Protein AF-A0A938PDH9-F1 (afdb_monomer_lite)

Foldseek 3Di:
DDPPDPDDDQDDLVRLLVVCVVCLLDQDPDPVSVSSVVVLVVDPVSVVVSVVSNVVVVVVVPDDDDDPPCPVVVVCVVVVNPDPD

Secondary structure (DSSP, 8-state):
-------S-PPPHHHHHHHHHHTTT---SSHHHHHHHHHHHH-HHHHHHHHHHHHHHHHHHH--PPPPTTHHHHHHHHTT-S---

pLDDT: mean 85.15, std 16.69, range [32.88, 97.44]

Sequence (85 aa):
MNLEHISKNNLTCKEVINQVCEHLGELPDSPVCIAIQDHLKECDNCTNFYDSLEKTVTLYKKYSPDLPEGAHERLMQALKLADKK

Radius of gyration: 18.8 Å; chains: 1; bounding box: 44×30×40 Å

Structure (mmCIF, N/CA/C/O backbone):
data_AF-A0A938PDH9-F1
#
_entry.id   AF-A0A938PDH9-F1
#
loop_
_atom_site.group_PDB
_atom_site.id
_atom_site.type_symbol
_atom_site.label_atom_id
_atom_site.label_alt_id
_atom_site.label_comp_id
_atom_site.label_asym_id
_atom_site.label_entity_id
_atom_site.label_seq_id
_atom_site.pdbx_PDB_ins_code
_atom_site.Cartn_x
_atom_site.Cartn_y
_atom_site.Cartn_z
_atom_site.occupancy
_atom_site.B_iso_or_equiv
_atom_site.auth_seq_id
_atom_site.auth_comp_id
_atom_site.auth_asym_id
_atom_site.auth_atom_id
_atom_site.pdbx_PDB_model_num
ATOM 1 N N . MET A 1 1 ? 13.066 14.915 2.982 1.00 32.88 1 MET A N 1
ATOM 2 C CA . MET A 1 1 ? 14.066 14.749 1.905 1.00 32.88 1 MET A CA 1
ATOM 3 C C . MET A 1 1 ? 13.414 15.220 0.616 1.00 32.88 1 MET A C 1
ATOM 5 O O . MET A 1 1 ? 12.267 14.866 0.388 1.00 32.88 1 MET A O 1
ATOM 9 N N . ASN A 1 2 ? 14.086 16.107 -0.122 1.00 35.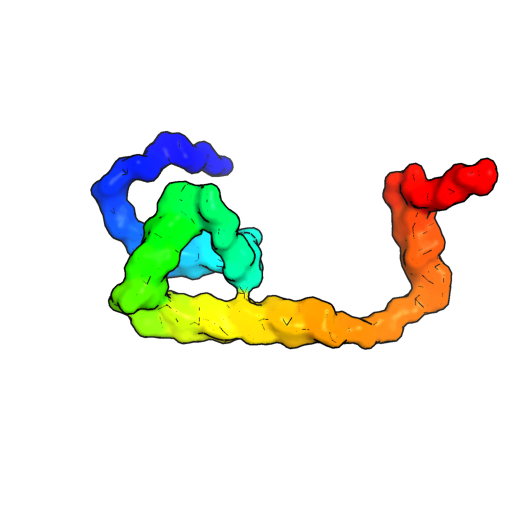72 2 ASN A N 1
ATOM 10 C CA . ASN A 1 2 ? 13.543 16.839 -1.273 1.00 35.72 2 ASN A CA 1
ATOM 11 C C . ASN A 1 2 ? 13.388 15.917 -2.493 1.00 35.72 2 ASN A C 1
ATOM 13 O O . ASN A 1 2 ? 14.343 15.237 -2.854 1.00 35.72 2 ASN A O 1
ATOM 17 N N . LEU A 1 3 ? 12.216 15.932 -3.137 1.00 48.50 3 LEU A N 1
ATOM 18 C CA . LEU A 1 3 ? 11.899 15.153 -4.346 1.00 48.50 3 LEU A CA 1
ATOM 19 C C . LEU A 1 3 ? 12.049 15.973 -5.644 1.00 48.50 3 LEU A C 1
ATOM 21 O O . LEU A 1 3 ? 11.376 15.719 -6.638 1.00 48.50 3 LEU A O 1
ATOM 25 N N . GLU A 1 4 ? 12.948 16.955 -5.664 1.00 39.12 4 GLU A N 1
ATOM 26 C CA . GLU A 1 4 ? 13.223 17.755 -6.861 1.00 39.12 4 GLU A CA 1
ATOM 27 C C . GLU A 1 4 ? 14.487 17.253 -7.566 1.00 39.12 4 GLU A C 1
ATOM 29 O O . GLU A 1 4 ? 15.551 17.847 -7.423 1.00 39.12 4 GLU A O 1
ATOM 34 N N . HIS A 1 5 ? 14.379 16.117 -8.269 1.00 40.66 5 HIS A N 1
ATOM 35 C CA . HIS A 1 5 ? 15.189 15.746 -9.445 1.00 40.66 5 HIS A CA 1
ATOM 36 C C . HIS A 1 5 ? 14.722 14.386 -9.999 1.00 40.66 5 HIS A C 1
ATOM 38 O O . HIS A 1 5 ? 15.314 13.346 -9.724 1.00 40.66 5 HIS A O 1
ATOM 44 N N . ILE A 1 6 ? 13.674 14.377 -10.826 1.00 49.25 6 ILE A N 1
ATOM 45 C CA . ILE A 1 6 ? 13.383 13.226 -11.695 1.00 49.25 6 ILE A CA 1
ATOM 46 C C . ILE A 1 6 ? 14.083 13.497 -13.028 1.00 49.25 6 ILE A C 1
ATOM 48 O O . ILE A 1 6 ? 13.518 14.067 -13.958 1.00 49.25 6 ILE A O 1
ATOM 52 N N . SER A 1 7 ? 15.366 13.144 -13.086 1.00 38.84 7 SER A N 1
ATOM 53 C CA . SER A 1 7 ? 16.160 13.125 -14.314 1.00 38.84 7 SER A CA 1
ATOM 54 C C . SER A 1 7 ? 16.303 11.679 -14.773 1.00 38.84 7 SER A C 1
ATOM 56 O O . SER A 1 7 ? 16.941 10.894 -14.081 1.00 38.84 7 SER A O 1
ATOM 58 N N . LYS A 1 8 ? 15.714 11.362 -15.937 1.00 42.59 8 LYS A N 1
ATOM 59 C CA . LYS A 1 8 ? 15.954 10.191 -16.807 1.00 42.59 8 LYS A CA 1
ATOM 60 C C . LYS A 1 8 ? 16.995 9.185 -16.279 1.00 42.59 8 LYS A C 1
ATOM 62 O O . LYS A 1 8 ? 18.145 9.214 -16.704 1.00 42.59 8 LYS A O 1
ATOM 67 N N . ASN A 1 9 ? 16.587 8.290 -15.387 1.00 53.78 9 ASN A N 1
ATOM 68 C CA . ASN A 1 9 ? 17.262 7.020 -15.138 1.00 53.78 9 ASN A CA 1
ATOM 69 C C . ASN A 1 9 ? 16.268 6.079 -14.454 1.00 53.78 9 ASN A C 1
ATOM 71 O O . ASN A 1 9 ? 15.551 6.492 -13.546 1.00 53.78 9 ASN A O 1
ATOM 75 N N . ASN A 1 10 ? 16.188 4.845 -14.951 1.00 76.12 10 ASN A N 1
ATOM 76 C CA . ASN A 1 10 ? 15.253 3.824 -14.480 1.00 76.12 10 ASN A CA 1
ATOM 77 C C . ASN A 1 10 ? 15.359 3.643 -12.958 1.00 76.12 10 ASN A C 1
ATOM 79 O O . ASN A 1 10 ? 16.468 3.508 -12.439 1.00 76.12 10 ASN A O 1
ATOM 83 N N . LEU A 1 11 ? 14.217 3.623 -12.262 1.00 88.75 11 LEU A N 1
ATOM 84 C CA . LEU A 1 11 ? 14.167 3.353 -10.824 1.00 88.75 11 LEU A CA 1
ATOM 85 C C . LEU A 1 11 ? 14.814 1.999 -10.518 1.00 88.75 11 LEU A C 1
ATOM 87 O O . LEU A 1 11 ? 14.592 1.007 -11.221 1.00 88.75 11 LEU A O 1
ATOM 91 N N . THR A 1 12 ? 15.585 1.943 -9.440 1.00 94.12 12 THR A N 1
ATOM 92 C CA . THR A 1 12 ? 16.103 0.685 -8.901 1.00 94.12 12 THR A CA 1
ATOM 93 C C . THR A 1 12 ? 14.990 -0.098 -8.198 1.00 94.12 12 THR A C 1
ATOM 95 O O . THR A 1 12 ? 14.040 0.488 -7.677 1.00 94.12 12 THR A O 1
ATOM 98 N N . CYS A 1 13 ? 15.131 -1.427 -8.082 1.00 95.62 13 CYS A N 1
ATOM 99 C CA . CYS A 1 13 ? 14.183 -2.258 -7.320 1.00 95.62 13 CYS A CA 1
ATOM 100 C C . CYS A 1 13 ? 13.980 -1.740 -5.886 1.00 95.62 13 CYS A C 1
ATOM 102 O O . CYS A 1 13 ? 12.876 -1.779 -5.353 1.00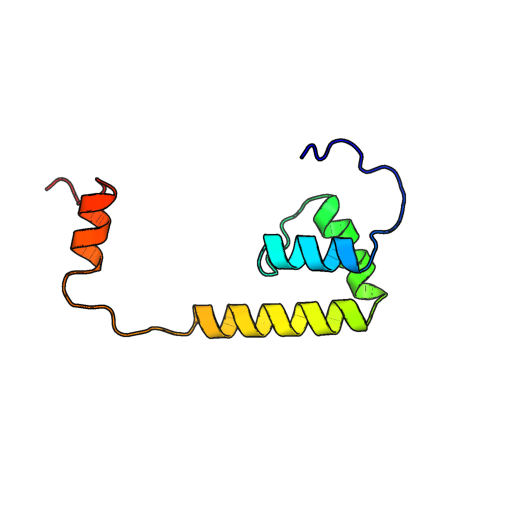 95.62 13 CYS A O 1
ATOM 104 N N . LYS A 1 14 ? 15.047 -1.226 -5.259 1.00 94.56 14 LYS A N 1
ATOM 105 C CA . LYS A 1 14 ? 14.995 -0.676 -3.900 1.00 94.56 14 LYS A CA 1
ATOM 106 C C . LYS A 1 14 ? 14.121 0.575 -3.827 1.00 94.56 14 LYS A C 1
ATOM 108 O O . LYS A 1 14 ? 13.346 0.713 -2.887 1.00 94.56 14 LYS A O 1
ATOM 113 N N . GLU A 1 15 ? 14.249 1.482 -4.791 1.00 93.75 15 GLU A N 1
ATOM 114 C CA . GLU A 1 15 ? 13.420 2.691 -4.850 1.00 93.75 15 GLU A CA 1
ATOM 115 C C . GLU A 1 15 ? 11.956 2.334 -5.094 1.00 93.75 15 GLU A C 1
ATOM 117 O O . GLU A 1 15 ? 11.091 2.853 -4.393 1.00 93.75 15 GLU A O 1
ATOM 122 N N . VAL A 1 16 ? 11.690 1.388 -5.999 1.00 93.75 16 VAL A N 1
ATOM 123 C CA . VAL A 1 16 ? 10.337 0.876 -6.250 1.00 93.75 16 VAL A CA 1
ATOM 124 C C . VAL A 1 16 ? 9.724 0.287 -4.986 1.00 93.75 16 VAL A C 1
ATOM 126 O O . VAL A 1 16 ? 8.650 0.722 -4.583 1.00 93.75 16 VAL A O 1
ATOM 129 N N . ILE A 1 17 ? 10.414 -0.640 -4.316 1.00 93.81 17 ILE A N 1
ATOM 130 C CA . ILE A 1 17 ? 9.921 -1.268 -3.081 1.00 93.81 17 ILE A CA 1
ATOM 131 C C . ILE A 1 17 ? 9.659 -0.217 -1.999 1.00 93.81 17 ILE A C 1
ATOM 133 O O . ILE A 1 17 ? 8.614 -0.257 -1.356 1.00 93.81 17 ILE A O 1
ATOM 137 N N . ASN A 1 18 ? 10.568 0.743 -1.812 1.00 93.00 18 ASN A N 1
ATOM 138 C CA . ASN A 1 18 ? 10.385 1.798 -0.818 1.00 93.00 18 ASN A CA 1
ATOM 139 C C . ASN A 1 18 ? 9.133 2.633 -1.102 1.00 93.00 18 ASN A C 1
ATOM 141 O O . ASN A 1 18 ? 8.340 2.850 -0.193 1.00 93.00 18 ASN A O 1
ATOM 145 N N . GLN A 1 19 ? 8.936 3.068 -2.347 1.00 90.56 19 GLN A N 1
ATOM 146 C CA . GLN A 1 19 ? 7.772 3.873 -2.727 1.00 90.56 19 GLN A CA 1
ATOM 147 C C . GLN A 1 19 ? 6.464 3.077 -2.627 1.00 90.56 19 GLN A C 1
ATOM 149 O O . GLN A 1 19 ? 5.468 3.577 -2.111 1.00 90.56 19 GLN A O 1
ATOM 154 N N . VAL A 1 20 ? 6.473 1.816 -3.060 1.00 91.50 20 VAL A N 1
ATOM 155 C CA . VAL A 1 20 ? 5.325 0.908 -2.942 1.00 91.50 20 VAL A CA 1
ATOM 156 C C . VAL A 1 20 ? 4.934 0.704 -1.474 1.00 91.50 20 VAL A C 1
ATOM 158 O O . VAL A 1 20 ? 3.750 0.740 -1.149 1.00 91.50 20 VAL A O 1
ATOM 161 N N . CYS A 1 21 ? 5.907 0.545 -0.575 1.00 91.81 21 CYS A N 1
ATOM 162 C CA . CYS A 1 21 ? 5.664 0.448 0.864 1.00 91.81 21 CYS A CA 1
ATOM 163 C C . CYS A 1 21 ? 5.163 1.765 1.474 1.00 91.81 21 CYS A C 1
ATOM 165 O O . CYS A 1 21 ? 4.229 1.729 2.271 1.00 91.81 21 CYS A O 1
ATOM 167 N N . GLU A 1 22 ? 5.752 2.906 1.098 1.00 89.50 22 GLU A N 1
ATOM 168 C CA . GLU A 1 22 ? 5.352 4.246 1.565 1.00 89.50 22 GLU A CA 1
ATOM 169 C C . GLU A 1 22 ? 3.863 4.502 1.296 1.00 89.50 22 GLU A C 1
ATOM 171 O O . GLU A 1 22 ? 3.152 5.041 2.143 1.00 89.50 22 GLU A O 1
ATOM 176 N N . HIS A 1 23 ? 3.380 4.053 0.137 1.00 86.75 23 HIS A N 1
ATOM 177 C CA . HIS A 1 23 ? 1.996 4.233 -0.278 1.00 86.75 23 HIS A CA 1
ATOM 178 C C . HIS A 1 23 ? 1.108 2.996 -0.082 1.00 86.75 23 HIS A C 1
ATOM 180 O O . HIS A 1 23 ? -0.038 2.993 -0.520 1.00 86.75 23 HIS A O 1
ATOM 186 N N . LEU A 1 24 ? 1.600 1.940 0.576 1.00 85.25 24 LEU A N 1
ATOM 187 C CA . LEU A 1 24 ? 0.862 0.686 0.798 1.00 85.25 24 LEU A CA 1
ATOM 188 C C . LEU A 1 24 ? 0.228 0.110 -0.486 1.00 85.25 24 LEU A C 1
ATOM 190 O O . LEU A 1 24 ? -0.887 -0.411 -0.468 1.00 85.25 24 LEU A O 1
ATOM 194 N N . GLY A 1 25 ? 0.942 0.218 -1.606 1.00 77.38 25 GLY A N 1
ATOM 195 C CA . GLY A 1 25 ? 0.472 -0.218 -2.923 1.00 77.38 25 GLY A CA 1
ATOM 196 C C . GLY A 1 25 ? -0.507 0.737 -3.616 1.00 77.38 25 GLY A C 1
ATOM 197 O O . GLY A 1 25 ? -0.873 0.488 -4.758 1.00 77.38 25 GLY A O 1
ATOM 198 N N . GLU A 1 26 ? -0.915 1.846 -2.997 1.00 81.44 26 GLU A N 1
ATOM 199 C CA . GLU A 1 26 ? -1.741 2.860 -3.660 1.00 81.44 26 GLU A CA 1
ATOM 200 C C . GLU A 1 26 ? -0.852 3.768 -4.523 1.00 81.44 26 GLU A C 1
ATOM 202 O O . GLU A 1 26 ? -0.128 4.618 -4.019 1.00 81.44 26 GLU A O 1
ATOM 207 N N . LEU A 1 27 ? -0.878 3.588 -5.843 1.00 77.12 27 LEU A N 1
ATOM 208 C CA . LEU A 1 27 ? -0.068 4.379 -6.774 1.00 77.12 27 LEU A CA 1
ATOM 209 C C . LEU A 1 27 ? -0.927 5.483 -7.423 1.00 77.12 27 LEU A C 1
ATOM 211 O O . LEU A 1 27 ? -1.647 5.188 -8.377 1.00 77.12 27 LEU A O 1
ATOM 215 N N . PRO A 1 28 ? -0.900 6.738 -6.927 1.00 76.44 28 PRO A N 1
ATOM 216 C CA . PRO A 1 28 ? -1.639 7.845 -7.536 1.00 76.44 28 PRO A CA 1
ATOM 217 C C . PRO A 1 28 ? -1.058 8.245 -8.898 1.00 76.44 28 PRO A C 1
ATOM 219 O O . PRO A 1 28 ? 0.107 7.986 -9.186 1.00 76.44 28 PRO A O 1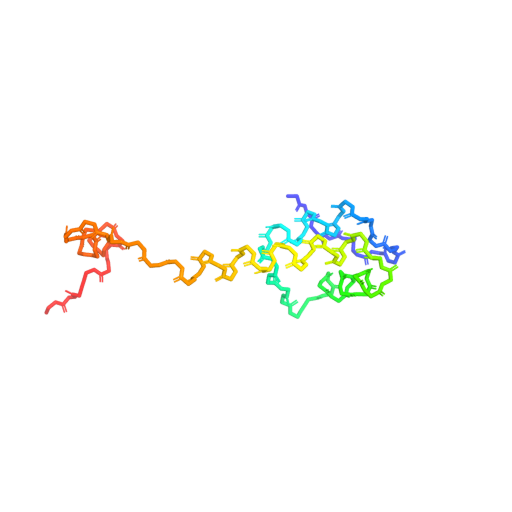
ATOM 222 N N . ASP A 1 29 ? -1.823 8.978 -9.706 1.00 76.88 29 ASP A N 1
ATOM 223 C CA . ASP A 1 29 ? -1.372 9.473 -11.014 1.00 76.88 29 ASP A CA 1
ATOM 224 C C . ASP A 1 29 ? -0.306 10.577 -10.874 1.00 76.88 29 ASP A C 1
ATOM 226 O O . ASP A 1 29 ? -0.574 11.777 -10.947 1.00 76.88 29 ASP A O 1
ATOM 230 N N . SER A 1 30 ? 0.938 10.157 -10.648 1.00 85.31 30 SER A N 1
ATOM 231 C CA . SER A 1 30 ? 2.122 11.007 -10.533 1.00 85.31 30 SER A CA 1
ATOM 232 C C . SER A 1 30 ? 3.255 10.490 -11.430 1.00 85.31 30 SER A C 1
ATOM 234 O O . SER A 1 30 ? 3.323 9.288 -11.703 1.00 85.31 30 SER A O 1
ATOM 236 N N . PRO A 1 31 ? 4.204 11.349 -11.854 1.00 86.25 31 PRO A N 1
ATOM 237 C CA . PRO A 1 31 ? 5.347 10.917 -12.665 1.00 86.25 31 PRO A CA 1
ATOM 238 C C . PRO A 1 31 ? 6.169 9.783 -12.032 1.00 86.25 31 PRO A C 1
ATOM 240 O O . PRO A 1 31 ? 6.675 8.916 -12.740 1.00 86.25 31 PRO A O 1
ATOM 243 N N . VAL A 1 32 ? 6.273 9.763 -10.698 1.00 85.12 32 VA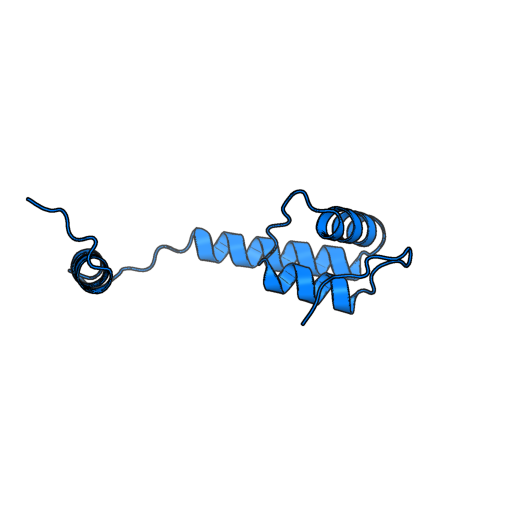L A N 1
ATOM 244 C CA . VAL A 1 32 ? 6.959 8.697 -9.949 1.00 85.12 32 VAL A CA 1
ATOM 245 C C . VAL A 1 32 ? 6.193 7.381 -10.049 1.00 85.12 32 VAL A C 1
ATOM 247 O O . VAL A 1 32 ? 6.797 6.338 -10.276 1.00 85.12 32 VAL A O 1
ATOM 250 N N . CYS A 1 33 ? 4.866 7.420 -9.933 1.00 87.31 33 CYS A N 1
ATOM 251 C CA . CYS A 1 33 ? 4.036 6.223 -10.035 1.00 87.31 33 CYS A CA 1
ATOM 252 C C . CYS A 1 33 ? 4.051 5.623 -11.440 1.00 87.31 33 CYS A C 1
ATOM 254 O O . CYS A 1 33 ? 4.112 4.404 -11.560 1.00 87.31 33 CYS A O 1
ATOM 256 N N . ILE A 1 34 ? 4.100 6.450 -12.489 1.00 88.75 34 ILE A N 1
ATOM 257 C CA . ILE A 1 34 ? 4.292 5.968 -13.866 1.00 88.75 34 ILE A CA 1
ATOM 258 C C . ILE A 1 34 ? 5.630 5.223 -13.983 1.00 88.75 34 ILE A C 1
ATOM 260 O O . ILE A 1 34 ? 5.667 4.095 -14.466 1.00 88.75 34 ILE A O 1
ATOM 264 N N . ALA A 1 35 ? 6.721 5.799 -13.465 1.00 90.25 35 ALA A N 1
ATOM 265 C CA . ALA A 1 35 ? 8.033 5.150 -13.486 1.00 90.25 35 ALA A CA 1
ATOM 266 C C . ALA A 1 35 ? 8.071 3.840 -12.671 1.00 90.25 35 ALA A C 1
ATOM 268 O O . ALA A 1 35 ? 8.752 2.889 -13.058 1.00 90.25 35 ALA A O 1
ATOM 269 N N . ILE A 1 36 ? 7.331 3.766 -11.559 1.00 90.88 36 ILE A N 1
ATOM 270 C CA . ILE A 1 36 ? 7.155 2.532 -10.780 1.00 90.88 36 ILE A CA 1
ATOM 271 C C . ILE A 1 36 ? 6.393 1.492 -11.602 1.00 90.88 36 ILE A C 1
ATOM 273 O O . ILE A 1 36 ? 6.855 0.360 -11.715 1.00 90.88 36 ILE A O 1
ATOM 277 N N . GLN A 1 37 ? 5.259 1.865 -12.198 1.00 91.00 37 GLN A N 1
ATOM 278 C CA . GLN A 1 37 ? 4.452 0.970 -13.030 1.00 91.00 37 GLN A CA 1
ATOM 279 C C . GLN A 1 37 ? 5.258 0.421 -14.208 1.00 91.00 37 GLN A C 1
ATOM 281 O O . GLN A 1 37 ? 5.158 -0.764 -14.515 1.00 91.00 37 GLN A O 1
ATOM 286 N N . ASP A 1 38 ? 6.084 1.252 -14.840 1.00 92.06 38 ASP A N 1
ATOM 287 C CA . ASP A 1 38 ? 6.964 0.814 -15.921 1.00 92.06 38 ASP A CA 1
ATOM 288 C C . ASP A 1 38 ? 8.041 -0.161 -15.428 1.00 92.06 38 ASP A C 1
ATOM 290 O O . ASP A 1 38 ? 8.294 -1.163 -16.089 1.00 92.06 38 ASP A O 1
ATOM 294 N N . HIS A 1 39 ? 8.615 0.046 -14.238 1.00 93.56 39 HIS A N 1
ATOM 295 C CA . HIS A 1 39 ? 9.536 -0.930 -13.645 1.00 93.56 39 HIS A CA 1
ATOM 296 C C . HIS A 1 39 ? 8.845 -2.262 -13.309 1.00 93.56 39 HIS A C 1
ATOM 298 O O . HIS A 1 39 ? 9.428 -3.322 -13.528 1.00 93.56 39 HIS A O 1
ATOM 304 N N . LEU A 1 40 ? 7.618 -2.232 -12.776 1.00 93.00 40 LEU A N 1
ATOM 305 C CA . LEU A 1 40 ? 6.861 -3.445 -12.443 1.00 93.00 40 LEU A CA 1
ATOM 306 C C . LEU A 1 40 ? 6.574 -4.292 -13.696 1.00 93.00 40 LEU A C 1
ATOM 308 O O . LEU A 1 40 ? 6.691 -5.513 -13.653 1.00 93.00 40 LEU A O 1
ATOM 312 N N . LYS A 1 41 ? 6.300 -3.671 -14.850 1.00 93.56 41 LYS A N 1
ATOM 313 C CA . LYS A 1 41 ? 6.103 -4.414 -16.112 1.00 93.56 41 LYS A CA 1
ATOM 314 C C . LYS A 1 41 ? 7.320 -5.255 -16.516 1.00 93.56 41 LYS A C 1
ATOM 316 O O . LYS A 1 41 ? 7.145 -6.296 -17.137 1.00 93.56 41 LYS A O 1
ATOM 321 N N . GLU A 1 42 ? 8.524 -4.827 -16.136 1.00 94.12 42 GLU A N 1
ATOM 322 C CA . GLU A 1 42 ? 9.787 -5.424 -16.587 1.00 94.12 42 GLU A CA 1
ATOM 323 C C . GLU A 1 42 ? 10.529 -6.216 -15.488 1.00 94.12 42 GLU A C 1
ATOM 325 O O . GLU A 1 42 ? 11.593 -6.781 -15.746 1.00 94.12 42 GLU A O 1
ATOM 330 N N . CYS A 1 43 ? 10.019 -6.257 -14.247 1.00 95.81 43 CYS A N 1
ATOM 331 C CA . CYS A 1 43 ? 10.709 -6.884 -13.115 1.00 95.81 43 CYS A CA 1
ATOM 332 C C . CYS A 1 43 ? 9.803 -7.803 -12.282 1.00 95.81 43 CYS A C 1
ATOM 334 O O . CYS A 1 43 ? 9.145 -7.363 -11.335 1.00 95.81 43 CYS A O 1
ATOM 336 N N . ASP A 1 44 ? 9.881 -9.111 -12.545 1.00 95.94 44 ASP A N 1
ATOM 337 C CA . ASP A 1 44 ? 9.110 -10.146 -11.837 1.00 95.94 44 ASP A CA 1
ATOM 338 C C . ASP A 1 44 ? 9.271 -10.097 -10.311 1.00 95.94 44 ASP A C 1
ATOM 340 O O . ASP A 1 44 ? 8.309 -10.294 -9.572 1.00 95.94 44 ASP A O 1
ATOM 344 N N . ASN A 1 45 ? 10.478 -9.818 -9.808 1.00 96.25 45 ASN A N 1
ATOM 345 C CA . ASN A 1 45 ? 10.722 -9.749 -8.364 1.00 96.25 45 ASN A CA 1
ATOM 346 C C . ASN A 1 45 ? 9.932 -8.610 -7.707 1.00 96.25 45 ASN A C 1
ATOM 348 O O . ASN A 1 45 ? 9.341 -8.802 -6.644 1.00 96.25 45 ASN A O 1
ATOM 352 N N . CYS A 1 46 ? 9.909 -7.434 -8.337 1.00 95.81 46 CYS A N 1
ATOM 353 C CA . CYS A 1 46 ? 9.177 -6.283 -7.819 1.00 95.81 46 CYS A CA 1
ATOM 354 C C . CYS A 1 46 ? 7.666 -6.467 -7.971 1.00 95.81 46 CYS A C 1
ATOM 356 O O . CYS A 1 46 ? 6.931 -6.119 -7.050 1.00 95.81 46 CYS A O 1
ATOM 358 N N . THR A 1 47 ? 7.208 -7.078 -9.063 1.00 95.88 47 THR A N 1
ATOM 359 C CA . THR A 1 47 ? 5.787 -7.396 -9.276 1.00 95.88 47 THR A CA 1
ATOM 360 C C . THR A 1 47 ? 5.275 -8.407 -8.265 1.00 95.88 47 THR A C 1
ATOM 362 O O . THR A 1 47 ? 4.284 -8.147 -7.591 1.00 95.88 47 THR A O 1
ATOM 365 N N . ASN A 1 48 ? 6.005 -9.500 -8.031 1.00 97.44 48 ASN A N 1
ATOM 366 C CA . ASN A 1 48 ? 5.635 -10.479 -7.006 1.00 97.44 48 ASN A CA 1
ATOM 367 C C . ASN A 1 48 ? 5.579 -9.861 -5.597 1.00 97.44 48 ASN A C 1
ATOM 369 O O . ASN A 1 48 ? 4.713 -10.216 -4.788 1.00 97.44 48 ASN A O 1
ATOM 373 N N . PHE A 1 49 ? 6.495 -8.937 -5.292 1.00 96.25 49 PHE A N 1
ATOM 374 C CA . PHE A 1 49 ? 6.472 -8.192 -4.035 1.00 96.25 49 PHE A CA 1
ATOM 375 C C . PHE A 1 49 ? 5.247 -7.273 -3.945 1.00 96.25 49 PHE A C 1
ATOM 377 O O . PHE A 1 49 ? 4.528 -7.324 -2.946 1.00 96.25 49 PHE A O 1
ATOM 384 N N . TYR A 1 50 ? 4.994 -6.473 -4.985 1.00 95.50 50 TYR A N 1
ATOM 385 C CA . TYR A 1 50 ? 3.849 -5.567 -5.068 1.00 95.50 50 TYR A CA 1
ATOM 386 C C . TYR A 1 50 ? 2.527 -6.323 -4.888 1.00 95.50 50 TYR A C 1
ATOM 388 O O . TYR A 1 50 ? 1.746 -5.977 -4.004 1.00 95.50 50 TYR A O 1
ATOM 396 N N . ASP A 1 51 ? 2.328 -7.421 -5.618 1.00 95.56 51 ASP A N 1
ATOM 397 C CA . ASP A 1 51 ? 1.131 -8.263 -5.522 1.00 95.56 51 ASP A CA 1
ATOM 398 C C . ASP A 1 51 ? 0.926 -8.819 -4.107 1.00 95.56 51 ASP A C 1
ATOM 400 O O . ASP A 1 51 ? -0.197 -8.932 -3.608 1.00 95.56 51 ASP A O 1
ATOM 404 N N . SER A 1 52 ? 2.016 -9.209 -3.443 1.00 96.38 52 SER A N 1
ATOM 405 C CA . SER A 1 52 ? 1.968 -9.727 -2.072 1.00 96.38 52 SER A CA 1
ATOM 406 C C . SER A 1 52 ? 1.591 -8.634 -1.073 1.00 96.38 52 SER A C 1
ATOM 408 O O . SER A 1 52 ? 0.784 -8.874 -0.166 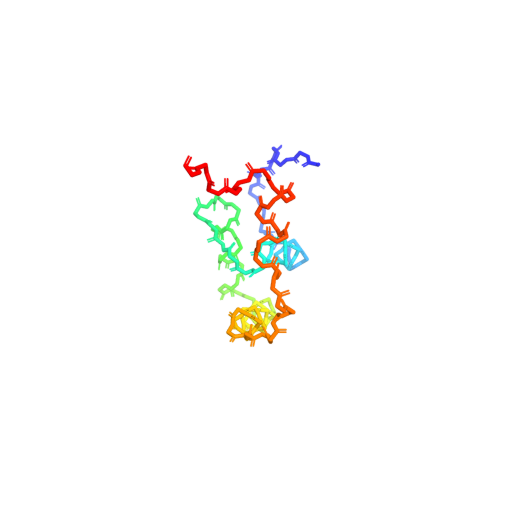1.00 96.38 52 SER A O 1
ATOM 410 N N . LEU A 1 53 ? 2.133 -7.426 -1.245 1.00 95.31 53 LEU A N 1
ATOM 411 C CA . LEU A 1 53 ? 1.772 -6.273 -0.428 1.00 95.31 53 LEU A CA 1
ATOM 412 C C . LEU A 1 53 ? 0.304 -5.888 -0.642 1.00 95.31 53 LEU A C 1
ATOM 414 O O . LEU A 1 53 ? -0.426 -5.745 0.337 1.00 95.31 53 LEU A O 1
ATOM 418 N N . GLU A 1 54 ? -0.156 -5.796 -1.890 1.00 93.69 54 GLU A N 1
ATOM 419 C CA . GLU A 1 54 ? -1.541 -5.450 -2.230 1.00 93.69 54 GLU A CA 1
ATOM 420 C C . GLU A 1 54 ? -2.538 -6.448 -1.620 1.00 93.69 54 GLU A C 1
ATOM 422 O O . GLU A 1 54 ? -3.537 -6.055 -1.004 1.00 93.69 54 GLU A O 1
ATOM 427 N N . LYS A 1 55 ? -2.245 -7.753 -1.706 1.00 94.88 55 LYS A N 1
ATOM 428 C CA . LYS A 1 55 ? -3.047 -8.803 -1.055 1.00 94.88 55 LYS A CA 1
ATOM 429 C C . LYS A 1 55 ? -3.077 -8.634 0.459 1.00 94.88 55 LYS A C 1
ATOM 431 O O . LYS A 1 55 ? -4.141 -8.766 1.064 1.00 94.88 55 LYS A O 1
ATOM 436 N N . THR A 1 56 ? -1.933 -8.320 1.064 1.00 95.00 56 THR A N 1
ATOM 437 C CA . THR A 1 56 ? -1.828 -8.080 2.509 1.00 95.00 56 THR A CA 1
ATOM 438 C C . THR A 1 56 ? -2.694 -6.889 2.916 1.00 95.00 56 THR A C 1
ATOM 440 O O . THR A 1 56 ? -3.555 -7.026 3.784 1.00 95.00 56 THR A O 1
ATOM 443 N N . VAL A 1 57 ? -2.555 -5.748 2.238 1.00 92.94 57 VAL A N 1
ATOM 444 C CA . VAL A 1 57 ? -3.364 -4.543 2.484 1.00 92.94 57 VAL A CA 1
ATOM 445 C C . VAL A 1 57 ? -4.853 -4.836 2.304 1.00 92.94 57 VAL A C 1
ATOM 447 O O . VAL A 1 57 ? -5.666 -4.461 3.149 1.00 92.94 57 VAL A O 1
ATOM 450 N N . THR A 1 58 ? -5.223 -5.571 1.255 1.00 92.81 58 THR A N 1
ATOM 451 C CA . THR A 1 58 ? -6.611 -5.983 0.999 1.00 92.81 58 THR A CA 1
ATOM 452 C C . THR A 1 58 ? -7.176 -6.844 2.128 1.00 92.81 58 THR A C 1
ATOM 454 O O . THR A 1 58 ? -8.326 -6.652 2.529 1.00 92.81 58 THR A O 1
ATOM 457 N N . LEU A 1 59 ? -6.391 -7.787 2.654 1.00 94.75 59 LEU A N 1
ATOM 458 C CA . LEU A 1 59 ? -6.807 -8.645 3.762 1.00 94.75 59 LEU A CA 1
ATOM 459 C C . LEU A 1 59 ? -7.050 -7.823 5.033 1.00 94.75 59 LEU A C 1
ATOM 461 O O . LEU A 1 59 ? -8.099 -7.967 5.658 1.00 94.75 59 LEU A O 1
ATOM 465 N N . TYR A 1 60 ? -6.133 -6.913 5.369 1.00 91.94 60 TYR A N 1
ATOM 466 C CA . TYR A 1 60 ? -6.273 -6.039 6.536 1.00 91.94 60 TYR A CA 1
ATOM 467 C C . TYR A 1 60 ? -7.427 -5.040 6.400 1.00 91.94 60 TYR A C 1
ATOM 469 O O . TYR A 1 60 ? -8.125 -4.802 7.378 1.00 91.94 60 TYR A O 1
ATOM 477 N N . LYS A 1 61 ? -7.697 -4.506 5.201 1.00 89.56 61 LYS A N 1
ATOM 478 C CA . LYS A 1 61 ? -8.867 -3.640 4.954 1.00 89.56 61 LYS A CA 1
ATOM 479 C C . LYS A 1 61 ? -10.197 -4.378 5.165 1.00 89.56 61 LYS A C 1
ATOM 481 O O . LYS A 1 61 ? -11.176 -3.764 5.574 1.00 89.56 61 LYS A O 1
ATOM 486 N N . LYS A 1 62 ? -10.246 -5.683 4.874 1.00 91.88 62 LYS A N 1
ATOM 487 C CA . LYS A 1 62 ? -11.435 -6.533 5.085 1.00 91.88 62 LYS A CA 1
ATOM 488 C C . LYS A 1 62 ? -11.553 -7.053 6.513 1.00 91.88 62 LYS A C 1
ATOM 490 O O . LYS A 1 62 ? -12.628 -7.493 6.913 1.00 91.88 62 LYS A O 1
ATOM 495 N N . TYR A 1 63 ? -10.457 -7.044 7.262 1.00 91.94 63 TYR A N 1
ATOM 496 C CA . TYR A 1 63 ? -10.455 -7.461 8.649 1.00 91.94 63 TYR A CA 1
ATOM 497 C C . TYR A 1 63 ? -11.217 -6.434 9.492 1.00 91.94 63 TYR A C 1
ATOM 499 O O . TYR A 1 63 ? -10.796 -5.288 9.632 1.00 91.94 63 TYR A O 1
ATOM 507 N N . SER A 1 64 ? -12.355 -6.853 10.042 1.00 86.12 64 SER A N 1
ATOM 508 C CA . SER A 1 64 ? -13.193 -6.038 10.919 1.00 86.12 64 SER A CA 1
ATOM 509 C C . SER A 1 64 ? -13.104 -6.606 12.337 1.00 86.12 64 SER A C 1
ATOM 511 O O . SER A 1 64 ? -13.868 -7.508 12.676 1.00 86.12 64 SER A O 1
ATOM 513 N N . PRO A 1 65 ? -12.117 -6.173 13.143 1.00 87.94 65 PRO A N 1
ATOM 514 C CA . PRO A 1 65 ? -12.027 -6.600 14.528 1.00 87.94 65 PRO A CA 1
ATOM 515 C C . PRO A 1 65 ? -13.158 -5.981 15.345 1.00 87.94 65 PRO A C 1
ATOM 517 O O . PRO A 1 65 ? -13.530 -4.825 15.126 1.00 87.94 65 PRO A O 1
ATOM 520 N N . ASP A 1 66 ? -13.631 -6.721 16.343 1.00 91.88 66 ASP A N 1
ATOM 521 C CA . ASP A 1 66 ? -14.514 -6.158 17.354 1.00 91.88 66 ASP A CA 1
ATOM 522 C C . ASP A 1 66 ? -13.777 -5.042 18.101 1.00 91.88 66 ASP A C 1
ATOM 524 O O . ASP A 1 66 ? -12.714 -5.244 18.699 1.00 91.88 66 ASP A O 1
ATOM 528 N N . LEU A 1 67 ? -14.338 -3.838 18.045 1.00 90.81 67 LEU A N 1
ATOM 529 C CA . LEU A 1 67 ? -13.848 -2.706 18.816 1.00 90.81 67 LEU A CA 1
ATOM 530 C C . LEU A 1 67 ? -14.550 -2.677 20.178 1.00 90.81 67 LEU A C 1
ATOM 532 O O . LEU A 1 67 ? -15.730 -3.020 20.263 1.00 90.81 67 LEU A O 1
ATOM 536 N N . PRO A 1 68 ? -13.870 -2.223 21.248 1.00 94.62 68 PRO A N 1
ATOM 537 C CA . PRO A 1 68 ? -14.528 -2.025 22.531 1.00 94.62 68 PRO A CA 1
ATOM 538 C C . PRO A 1 68 ? -15.719 -1.076 22.389 1.00 94.62 68 PRO A C 1
ATOM 540 O O . PRO A 1 68 ? -15.634 -0.074 21.673 1.00 94.62 68 PRO A O 1
ATOM 543 N N . GLU A 1 69 ? -16.788 -1.340 23.136 1.00 94.56 69 GLU A N 1
ATOM 544 C CA . GLU A 1 69 ? -17.941 -0.445 23.207 1.00 94.56 69 GLU A CA 1
ATOM 545 C C . GLU A 1 69 ? -17.494 0.997 23.517 1.00 94.56 69 GLU A C 1
ATOM 547 O O . GLU A 1 69 ? -16.529 1.242 24.260 1.00 94.56 69 GLU A O 1
ATOM 552 N N . GLY A 1 70 ? -18.134 1.977 22.881 1.00 94.56 70 GLY A N 1
ATOM 553 C CA . GLY A 1 70 ? -17.780 3.385 23.042 1.00 94.56 70 GLY A CA 1
ATOM 554 C C . GLY A 1 70 ? -16.534 3.846 22.265 1.00 94.56 70 GLY A C 1
ATOM 555 O O . GLY A 1 70 ? -16.100 4.987 22.437 1.00 94.56 70 GLY A O 1
ATOM 556 N N . ALA A 1 71 ? -15.861 2.976 21.494 1.00 94.56 71 ALA A N 1
ATOM 557 C CA . ALA A 1 71 ? -14.614 3.335 20.801 1.00 94.56 71 ALA A CA 1
ATOM 558 C C . ALA A 1 71 ? -14.800 4.478 19.800 1.00 94.56 71 ALA A C 1
ATOM 560 O O . ALA A 1 71 ? -13.952 5.370 19.731 1.00 94.56 71 ALA A O 1
ATOM 561 N N . HIS A 1 72 ? -15.916 4.472 19.070 1.00 92.50 72 HIS A N 1
ATOM 562 C CA . HIS A 1 72 ? -16.253 5.529 18.128 1.00 92.50 72 HIS A CA 1
ATOM 563 C C . HIS A 1 72 ? -16.449 6.869 18.848 1.00 92.50 72 HIS A C 1
ATOM 565 O O . HIS A 1 72 ? -15.814 7.858 18.488 1.00 92.50 72 HIS A O 1
ATOM 571 N N . GLU A 1 73 ? -17.246 6.899 19.917 1.00 95.00 73 GLU A N 1
ATOM 572 C CA . GLU A 1 73 ? -17.529 8.110 20.689 1.00 95.00 73 GLU A CA 1
ATOM 573 C C . GLU A 1 73 ? -16.257 8.697 21.303 1.00 95.00 73 GLU A C 1
ATOM 575 O O . GLU A 1 73 ? -16.018 9.902 21.192 1.00 95.00 73 GLU A O 1
ATOM 580 N N . ARG A 1 74 ? -15.404 7.854 21.904 1.00 95.31 74 ARG A N 1
ATOM 581 C CA . ARG A 1 74 ? -14.115 8.296 22.463 1.00 95.31 74 ARG A CA 1
ATOM 582 C C . ARG A 1 74 ? -13.221 8.912 21.390 1.00 95.31 74 ARG A C 1
ATOM 584 O O . ARG A 1 74 ? -12.607 9.950 21.638 1.00 95.31 74 ARG A O 1
ATOM 591 N N . LEU A 1 75 ? -13.156 8.299 20.205 1.00 95.06 75 LEU A N 1
ATOM 592 C CA . LEU A 1 75 ? -12.375 8.822 19.085 1.00 95.06 75 LEU A CA 1
ATOM 593 C C . LEU A 1 75 ? -12.921 10.174 18.608 1.00 95.06 75 LEU A C 1
ATOM 595 O O . LEU A 1 75 ? -12.155 11.127 18.480 1.00 95.06 75 LEU A O 1
ATOM 599 N N . MET A 1 76 ? -14.234 10.291 18.405 1.00 96.31 76 MET A N 1
ATOM 600 C CA . MET A 1 76 ? -14.856 11.539 17.947 1.00 96.31 76 MET A CA 1
ATOM 601 C C . MET A 1 76 ? -14.686 12.677 18.952 1.00 96.31 76 MET A C 1
ATOM 603 O O . MET A 1 76 ? -14.407 13.813 18.561 1.00 96.31 76 MET A O 1
ATOM 607 N N . GLN A 1 77 ? -14.770 12.385 20.250 1.00 95.69 77 GLN A N 1
ATOM 608 C CA . GLN A 1 77 ? -14.464 13.357 21.301 1.00 95.69 77 GLN A CA 1
ATOM 609 C C . GLN A 1 77 ? -12.995 13.795 21.264 1.00 95.69 77 GLN A C 1
ATOM 611 O O . GLN A 1 77 ? -12.719 14.995 21.299 1.00 95.69 77 GLN A O 1
ATOM 616 N N . ALA A 1 78 ? -12.055 12.852 21.144 1.00 95.88 78 ALA A N 1
ATOM 617 C CA . ALA A 1 78 ? -10.623 13.150 21.073 1.00 95.88 78 ALA A CA 1
ATOM 618 C C . ALA A 1 78 ? -10.266 14.012 19.850 1.00 95.88 78 ALA A C 1
ATOM 620 O O . ALA A 1 78 ? -9.479 14.953 19.960 1.00 95.88 78 ALA A O 1
ATOM 621 N N . LEU A 1 79 ? -10.894 13.736 18.703 1.00 96.00 79 LEU A N 1
ATOM 622 C CA . LEU A 1 79 ? -10.740 14.514 17.472 1.00 96.00 79 LEU A CA 1
ATOM 623 C C . LEU A 1 79 ? -11.519 15.839 17.488 1.00 96.00 79 LEU A C 1
ATOM 625 O O . LEU A 1 79 ? -11.359 16.643 16.573 1.00 96.00 79 LEU A O 1
ATOM 629 N N . LYS A 1 80 ? -12.341 16.094 18.519 1.00 94.19 80 LYS A N 1
ATOM 630 C CA . LYS A 1 80 ? -13.260 17.246 18.610 1.00 94.19 80 LYS A CA 1
ATOM 631 C C . LYS A 1 80 ? -14.248 17.316 17.437 1.00 94.19 80 LYS A C 1
ATOM 633 O O . LYS A 1 80 ? -14.659 18.400 17.029 1.00 94.19 80 LYS A O 1
ATOM 638 N N . LEU A 1 81 ? -14.627 16.148 16.924 1.00 94.00 81 LEU A N 1
ATOM 639 C CA . LEU A 1 81 ? -15.590 15.952 15.840 1.00 94.00 81 LEU A CA 1
ATOM 640 C C . LEU A 1 81 ? -16.923 15.382 16.337 1.00 94.00 81 LEU A C 1
ATOM 642 O O . LEU A 1 81 ? -17.763 15.025 15.523 1.00 94.00 81 LEU A O 1
ATOM 646 N N . ALA A 1 82 ? -17.121 15.276 17.655 1.00 82.44 82 ALA A N 1
ATOM 647 C CA . ALA A 1 82 ? -18.406 14.868 18.210 1.00 82.44 82 ALA A CA 1
ATOM 648 C C . ALA A 1 82 ? -19.521 15.772 17.658 1.00 82.44 82 ALA A C 1
ATOM 650 O O . ALA A 1 82 ? -19.382 17.000 17.702 1.00 82.44 82 ALA A O 1
ATOM 651 N N . ASP A 1 83 ? -20.591 15.163 17.134 1.00 72.00 83 ASP A N 1
ATOM 652 C CA . ASP A 1 83 ? -21.726 15.882 16.561 1.00 72.00 83 ASP A CA 1
ATOM 653 C C . ASP A 1 83 ? -22.185 16.980 17.523 1.00 72.00 83 ASP A C 1
ATOM 655 O O . ASP A 1 83 ? -22.542 16.729 18.680 1.00 72.00 83 ASP A O 1
ATOM 659 N N . LYS A 1 84 ? -22.143 18.229 17.049 1.00 61.53 84 LYS A N 1
ATOM 660 C CA . LYS A 1 84 ? -22.782 19.332 17.760 1.00 61.53 84 LYS A CA 1
ATOM 661 C C . LYS A 1 84 ? -24.281 19.091 17.664 1.00 61.53 84 LYS A C 1
ATOM 663 O O . LYS A 1 84 ? -24.865 19.277 16.60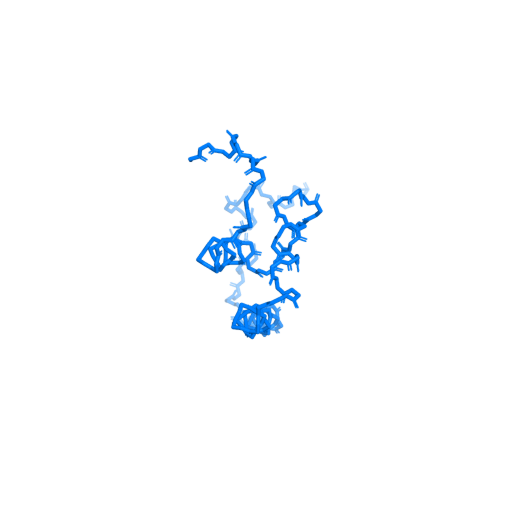1 1.00 61.53 84 LYS A O 1
ATOM 668 N N . LYS A 1 85 ? -24.849 18.616 18.765 1.00 50.28 85 LYS A N 1
ATOM 669 C CA . LYS A 1 85 ? -26.289 18.479 18.957 1.00 50.28 85 LYS A CA 1
ATOM 670 C C . LYS A 1 85 ? -27.012 19.809 18.744 1.00 50.28 85 LYS A C 1
ATOM 672 O O . LYS A 1 85 ? -26.434 20.851 19.133 1.00 50.28 85 LYS A O 1
#